Protein AF-A0A936CCE7-F1 (afdb_monomer)

Solvent-accessible surface area (backbone atoms only — not comparable to full-atom values): 8509 Å² total; per-residue (Å²): 131,86,79,56,69,67,58,57,52,52,53,50,53,52,50,53,52,48,50,52,48,51,49,52,51,51,53,50,50,51,52,51,25,27,76,67,76,36,33,57,82,44,16,52,60,49,21,52,50,52,47,64,73,42,71,80,48,55,36,69,52,33,39,53,43,52,39,51,44,51,54,58,63,55,36,58,68,46,55,79,72,72,48,74,65,39,57,52,50,33,51,51,47,49,52,30,33,54,42,8,41,49,73,38,43,63,33,45,24,50,46,35,56,49,46,41,62,59,49,70,54,91,71,94,63,60,79,63,45,67,53,43,42,64,14,42,40,49,19,28,47,50,42,17,52,51,41,47,52,34,41,75,69,62,52,33,48,24,75,58,69,123

Secondary structure (DSSP, 8-state):
----HHHHHHHHHHHHHHHHHHHHHHHHHHHHHHHTT-HHHHHHHHHHHHHHHHHTS-HHHHHHHHHHHHHHHTHHHHGGG--HHHHHHHHHHHHHHHHHHHT-THHHHHHHHHHHHHHTS-----GGGTTHHHHHHHHHHHHHHHHHHHHHTTSS--TT--

pLDDT: mean 89.37, std 10.35, range [48.0, 98.38]

Foldseek 3Di:
DPPDVVVVVVVVVVLVVLLVVLLVVLVVVCVVCLVVVNLQVVLQVSLVVSCVSQVPDAQLSSLVSLLVSLLSPQLVVCVVVVDPLSVVLNVQSNVLSVCCQAPNVVSSLVNLQCSLVVLPPDDDDDPSCPCVSVSSNNNSVSNSVSSVVCRVVVRHGHNNPD

Sequence (162 aa):
MPSHPARRYVVAIATLLFIGAVAVATSFVVGWLSATGRLIPGAAPLGVGLVLALAWLSPRWQAGGWAFLTVWLLPLVYAVTKQPIEYIALAVVLGGTLLALWRSPWFLVGVWFFHPAWDLIPRTLPAQMHDLPVACIIYDLIVACYLAWAVSRGRIVALGRR

Nearest PDB structures (foldseek):
  1x8z-assembly1_A-2  TM=2.649E-01  e=6.468E+00  Arabidopsis thaliana
  1x8z-assembly3_A  TM=2.649E-01  e=6.468E+00  Arabidopsis thaliana

Mean predicted aligned error: 4.7 Å

Radius of gyration: 16.35 Å; Cα contacts (8 Å, |Δi|>4): 166; chains: 1; bounding box: 40×26×58 Å

Structure (mmCIF, N/CA/C/O backbone):
data_AF-A0A936CCE7-F1
#
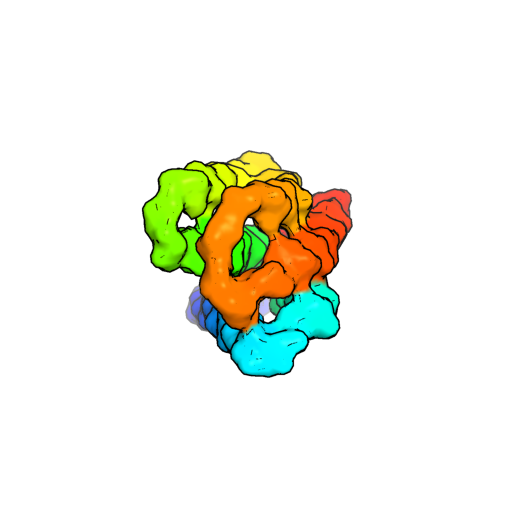_entry.id   AF-A0A936CCE7-F1
#
loop_
_atom_site.group_PDB
_atom_site.id
_atom_site.type_symbol
_atom_site.label_atom_id
_atom_site.label_alt_id
_atom_site.label_comp_id
_atom_site.label_asym_id
_atom_site.label_entity_id
_atom_site.label_seq_id
_atom_site.pdbx_PDB_ins_code
_atom_site.Cartn_x
_atom_site.Cartn_y
_atom_site.Cartn_z
_atom_site.occupancy
_atom_site.B_iso_or_equiv
_atom_site.auth_seq_id
_atom_site.auth_comp_id
_atom_site.auth_asym_id
_atom_site.auth_atom_id
_atom_site.pdbx_PDB_model_num
ATOM 1 N N . MET A 1 1 ? -9.311 -0.924 35.218 1.00 48.00 1 MET A N 1
ATOM 2 C CA . MET A 1 1 ? -8.426 0.264 35.250 1.00 48.00 1 MET A CA 1
ATOM 3 C C . MET A 1 1 ? -8.747 1.153 34.052 1.00 48.00 1 MET A C 1
ATOM 5 O O . MET A 1 1 ? -8.630 0.663 32.931 1.00 48.00 1 MET A O 1
ATOM 9 N N . PRO A 1 2 ? -9.196 2.406 34.238 1.00 48.22 2 PRO A N 1
ATOM 10 C CA . PRO A 1 2 ? -9.449 3.304 33.116 1.00 48.22 2 PRO A CA 1
ATOM 11 C C . PRO A 1 2 ? -8.119 3.632 32.426 1.00 48.22 2 PRO A C 1
ATOM 13 O O . PRO A 1 2 ? -7.153 4.026 33.073 1.00 48.22 2 PRO A O 1
ATOM 16 N N . SER A 1 3 ? -8.037 3.424 31.111 1.00 61.78 3 SER A N 1
ATOM 17 C CA . SER A 1 3 ? -6.836 3.737 30.332 1.00 61.78 3 SER A CA 1
ATOM 18 C C . SER A 1 3 ? -6.541 5.237 30.421 1.00 61.78 3 SER A C 1
ATOM 20 O O . SER A 1 3 ? -7.333 6.028 29.906 1.00 61.78 3 SER A O 1
ATOM 22 N N . HIS A 1 4 ? -5.418 5.621 31.031 1.00 72.50 4 HIS A N 1
ATOM 23 C CA . HIS A 1 4 ? -4.983 7.016 31.088 1.00 72.50 4 HIS A CA 1
ATOM 24 C C . HIS A 1 4 ? -4.941 7.603 29.662 1.00 72.50 4 HIS A C 1
ATOM 26 O O . HIS A 1 4 ? -4.386 6.949 28.769 1.00 72.50 4 HIS A O 1
ATOM 32 N N . PRO A 1 5 ? -5.501 8.800 29.404 1.00 77.56 5 PRO A N 1
ATOM 33 C CA . PRO A 1 5 ? -5.541 9.399 28.064 1.00 77.56 5 PRO A CA 1
ATOM 34 C C . PRO A 1 5 ? -4.151 9.475 27.413 1.00 77.56 5 PRO A C 1
ATOM 36 O O . PRO A 1 5 ? -4.018 9.201 26.223 1.00 77.56 5 PRO A O 1
ATOM 39 N N . ALA A 1 6 ? -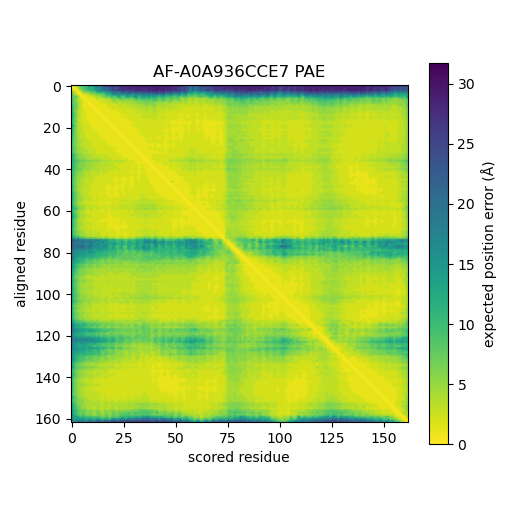3.102 9.695 28.213 1.00 82.56 6 ALA A N 1
ATOM 40 C CA . ALA A 1 6 ? -1.705 9.659 27.772 1.00 82.56 6 ALA A CA 1
ATOM 41 C C . ALA A 1 6 ? -1.318 8.353 27.044 1.00 82.56 6 ALA A C 1
ATOM 43 O O . ALA A 1 6 ? -0.671 8.396 26.001 1.00 82.56 6 ALA A O 1
ATOM 44 N N . ARG A 1 7 ? -1.781 7.186 27.519 1.00 87.00 7 ARG A N 1
ATOM 45 C CA . ARG A 1 7 ? -1.482 5.888 26.887 1.00 87.00 7 ARG A CA 1
ATOM 46 C C . ARG A 1 7 ? -2.075 5.789 25.481 1.00 87.00 7 ARG A C 1
ATOM 48 O O . ARG A 1 7 ? -1.457 5.200 24.601 1.00 87.00 7 ARG A O 1
ATOM 55 N N . ARG A 1 8 ? -3.262 6.366 25.255 1.00 86.94 8 ARG A N 1
ATOM 56 C CA . ARG A 1 8 ? -3.915 6.353 23.934 1.00 86.94 8 ARG A CA 1
ATOM 57 C C . ARG A 1 8 ? -3.123 7.175 22.920 1.00 86.94 8 ARG A C 1
ATOM 59 O O . ARG A 1 8 ? -2.926 6.709 21.802 1.00 86.94 8 ARG A O 1
ATOM 66 N N . TYR A 1 9 ? -2.635 8.348 23.324 1.00 90.12 9 TYR A N 1
ATOM 67 C CA . TYR A 1 9 ? -1.802 9.195 22.469 1.00 90.12 9 TYR A CA 1
ATOM 68 C C . TYR A 1 9 ? -0.457 8.543 22.151 1.00 90.12 9 TYR A C 1
ATOM 70 O O . TYR A 1 9 ? -0.075 8.504 20.987 1.00 90.12 9 TYR A O 1
ATOM 78 N N . VAL A 1 10 ? 0.214 7.955 23.147 1.00 93.25 10 VAL A N 1
ATOM 79 C CA . VAL A 1 10 ? 1.489 7.250 22.935 1.00 93.25 10 VAL A CA 1
ATOM 80 C C . VAL A 1 10 ? 1.329 6.105 21.934 1.00 93.25 10 VAL A C 1
ATOM 82 O O . VAL A 1 10 ? 2.098 6.018 20.982 1.00 93.25 10 VAL A O 1
ATOM 85 N N . VAL A 1 11 ? 0.301 5.262 22.091 1.00 92.50 11 VAL A N 1
ATOM 86 C CA . VAL A 1 11 ? 0.037 4.161 21.147 1.00 92.50 11 VAL A CA 1
ATOM 87 C C . VAL A 1 11 ? -0.265 4.692 19.745 1.00 92.50 11 VAL A C 1
ATOM 89 O O . VAL A 1 11 ? 0.222 4.130 18.766 1.00 92.50 11 VAL A O 1
ATOM 92 N N . ALA A 1 12 ? -1.036 5.776 19.628 1.00 93.38 12 ALA A N 1
ATOM 93 C CA . ALA A 1 12 ? -1.347 6.379 18.336 1.00 93.38 12 ALA A CA 1
ATOM 94 C C . ALA A 1 12 ? -0.096 6.926 17.634 1.00 93.38 12 ALA A C 1
ATOM 96 O O . ALA A 1 12 ? 0.127 6.616 16.467 1.00 93.38 12 ALA A O 1
ATOM 97 N N . ILE A 1 13 ? 0.739 7.679 18.354 1.00 95.75 13 ILE A N 1
ATOM 98 C CA . ILE A 1 13 ? 1.998 8.224 17.834 1.00 95.75 13 ILE A CA 1
ATOM 99 C C . ILE A 1 13 ? 2.928 7.086 17.410 1.00 95.75 13 ILE A C 1
ATOM 101 O O . ILE A 1 13 ? 3.416 7.092 16.285 1.00 95.75 13 ILE A O 1
ATOM 105 N N . ALA A 1 14 ? 3.119 6.074 18.261 1.00 96.44 14 ALA A N 1
ATOM 106 C CA . ALA A 1 14 ? 3.953 4.920 17.933 1.00 96.44 14 ALA A CA 1
ATOM 107 C C . ALA A 1 14 ? 3.445 4.175 16.688 1.00 96.44 14 ALA A C 1
ATOM 109 O O . ALA A 1 14 ? 4.240 3.789 15.837 1.00 96.44 14 ALA A O 1
ATOM 110 N N . THR A 1 15 ? 2.125 4.021 16.546 1.00 96.56 15 THR A N 1
ATOM 111 C CA . THR A 1 15 ? 1.526 3.370 15.371 1.00 96.56 15 THR A CA 1
ATOM 112 C C . THR A 1 15 ? 1.747 4.188 14.098 1.00 96.56 15 THR A C 1
ATOM 114 O O . THR A 1 15 ? 2.092 3.626 13.063 1.00 96.56 15 THR A O 1
ATOM 117 N N . LEU A 1 16 ? 1.595 5.514 14.167 1.00 96.62 16 LEU A N 1
ATOM 118 C CA . LEU A 1 16 ? 1.863 6.410 13.038 1.00 96.62 16 LEU A CA 1
ATOM 119 C C . LEU A 1 16 ? 3.339 6.384 12.629 1.00 96.62 16 LEU A C 1
ATOM 121 O O . LEU A 1 16 ? 3.638 6.255 11.444 1.00 96.62 16 LEU A O 1
ATOM 125 N N . LEU A 1 17 ? 4.252 6.452 13.603 1.00 97.88 17 LEU A N 1
ATOM 126 C CA . LEU A 1 17 ? 5.692 6.346 13.361 1.00 97.88 17 LEU A CA 1
ATOM 127 C C . LEU A 1 17 ? 6.052 5.001 12.732 1.00 97.88 17 LEU A C 1
ATOM 129 O O . LEU A 1 17 ? 6.828 4.962 11.785 1.00 97.88 17 LEU A O 1
ATOM 133 N N . PHE A 1 18 ? 5.452 3.913 13.214 1.00 98.00 18 PHE A N 1
ATOM 134 C CA . PHE A 1 18 ? 5.637 2.586 12.640 1.00 98.00 18 PHE A CA 1
ATOM 135 C C . PHE A 1 18 ? 5.170 2.523 11.178 1.00 98.00 18 PHE A C 1
ATOM 137 O O . PHE A 1 18 ? 5.935 2.092 10.320 1.00 98.00 18 PHE A O 1
ATOM 144 N N . ILE A 1 19 ? 3.962 3.004 10.864 1.00 97.94 19 ILE A N 1
ATOM 145 C CA . ILE A 1 19 ? 3.445 3.039 9.483 1.00 97.94 19 ILE A CA 1
ATOM 146 C C . ILE A 1 19 ? 4.362 3.882 8.579 1.00 97.94 19 ILE A C 1
ATOM 148 O O . ILE A 1 19 ? 4.686 3.464 7.467 1.00 97.94 19 ILE A O 1
ATOM 152 N N . GLY A 1 20 ? 4.817 5.042 9.063 1.00 97.19 20 GLY A N 1
ATOM 153 C CA . GLY A 1 20 ? 5.775 5.885 8.344 1.00 97.19 20 GLY A CA 1
ATOM 154 C C . GLY A 1 20 ? 7.111 5.178 8.100 1.00 97.19 20 GLY A C 1
ATOM 155 O O . GLY A 1 20 ? 7.627 5.200 6.984 1.00 97.19 20 GLY A O 1
ATOM 156 N N . ALA A 1 21 ? 7.641 4.485 9.109 1.00 98.06 21 ALA A N 1
ATOM 157 C CA . ALA A 1 21 ? 8.867 3.702 8.984 1.00 98.06 21 ALA A CA 1
ATOM 158 C C . ALA A 1 21 ? 8.720 2.566 7.961 1.00 98.06 21 ALA A C 1
ATOM 160 O O . ALA A 1 21 ? 9.626 2.358 7.159 1.00 98.06 21 ALA A O 1
ATOM 161 N N . VAL A 1 22 ? 7.572 1.881 7.930 1.00 97.81 22 VAL A N 1
ATOM 162 C CA . VAL A 1 22 ? 7.266 0.854 6.920 1.00 97.81 22 VAL A CA 1
ATOM 163 C C . VAL A 1 22 ? 7.270 1.447 5.509 1.00 97.81 22 VAL A C 1
ATOM 165 O O . VAL A 1 22 ? 7.847 0.846 4.603 1.00 97.81 22 VAL A O 1
ATOM 168 N N . ALA A 1 23 ? 6.690 2.634 5.311 1.00 95.44 23 ALA A N 1
ATOM 169 C CA . ALA A 1 23 ? 6.675 3.313 4.013 1.00 95.44 23 ALA A CA 1
ATOM 170 C C . ALA A 1 23 ? 8.092 3.638 3.512 1.00 95.44 23 ALA A C 1
ATOM 172 O O . ALA A 1 23 ? 8.457 3.317 2.375 1.00 95.44 23 ALA A O 1
ATOM 173 N N . VAL A 1 24 ? 8.914 4.219 4.390 1.00 95.62 24 VAL A N 1
ATOM 174 C CA . VAL A 1 24 ? 10.310 4.568 4.094 1.00 95.62 24 VAL A CA 1
ATOM 175 C C . VAL A 1 24 ? 11.147 3.314 3.841 1.00 95.62 24 VAL A C 1
ATOM 177 O O . VAL A 1 24 ? 11.860 3.251 2.842 1.00 95.62 24 VAL A O 1
ATOM 180 N N . ALA A 1 25 ? 11.024 2.292 4.692 1.00 96.69 25 ALA A N 1
ATOM 181 C CA . ALA A 1 25 ? 11.745 1.031 4.540 1.00 96.69 25 ALA A CA 1
ATOM 182 C C . ALA A 1 25 ? 11.379 0.321 3.229 1.00 96.69 25 ALA A C 1
ATOM 184 O O . ALA A 1 25 ? 12.268 -0.129 2.511 1.00 96.69 25 ALA A O 1
ATOM 185 N N . THR A 1 26 ? 10.092 0.282 2.874 1.00 95.38 26 THR A N 1
ATOM 186 C CA . THR A 1 26 ? 9.626 -0.291 1.600 1.00 95.38 26 THR A CA 1
ATOM 187 C C . THR A 1 26 ? 10.241 0.457 0.419 1.00 95.38 26 THR A C 1
ATOM 189 O O . THR A 1 26 ? 10.805 -0.169 -0.473 1.00 95.38 26 THR A O 1
ATOM 192 N N . SER A 1 27 ? 10.224 1.794 0.451 1.00 92.94 27 SER A N 1
ATOM 193 C CA . SER A 1 27 ? 10.814 2.633 -0.605 1.00 92.94 27 SER A CA 1
ATOM 194 C C . SER A 1 27 ? 12.321 2.387 -0.755 1.00 92.94 27 SER A C 1
ATOM 196 O O . SER A 1 27 ? 12.828 2.264 -1.869 1.00 92.94 27 SER A O 1
ATOM 198 N N . PHE A 1 28 ? 13.037 2.258 0.367 1.00 94.44 28 PHE A N 1
ATOM 199 C CA . PHE A 1 28 ? 14.463 1.934 0.377 1.00 94.44 28 PHE A CA 1
ATOM 200 C C . PHE A 1 28 ? 14.742 0.551 -0.226 1.00 94.44 28 PHE A C 1
ATOM 202 O O . PHE A 1 28 ? 15.632 0.416 -1.065 1.00 94.44 28 PHE A O 1
ATOM 209 N N . VAL A 1 29 ? 13.965 -0.467 0.157 1.00 95.12 29 VAL A N 1
ATOM 210 C CA . VAL A 1 29 ? 14.110 -1.829 -0.377 1.00 95.12 29 VAL A CA 1
ATOM 211 C C . VAL A 1 29 ? 13.829 -1.861 -1.878 1.00 95.12 29 VAL A C 1
ATOM 213 O O . VAL A 1 29 ? 14.613 -2.457 -2.609 1.00 95.12 29 VAL A O 1
ATOM 216 N N . VAL A 1 30 ? 12.786 -1.178 -2.363 1.00 92.00 30 VAL A N 1
ATOM 217 C CA . VAL A 1 30 ? 12.516 -1.050 -3.809 1.00 92.00 30 VAL A CA 1
ATOM 218 C C . VAL A 1 30 ? 13.699 -0.403 -4.529 1.00 92.00 30 VAL A C 1
ATOM 220 O O . VAL A 1 30 ? 14.157 -0.933 -5.539 1.00 92.00 30 VAL A O 1
ATOM 223 N N . GLY A 1 31 ? 14.240 0.697 -3.994 1.00 90.75 31 GLY A N 1
ATOM 224 C CA . GLY A 1 31 ? 15.413 1.365 -4.564 1.00 90.75 31 GLY A CA 1
ATOM 225 C C . GLY A 1 31 ? 16.642 0.453 -4.627 1.00 90.75 31 GLY A C 1
ATOM 226 O O . GLY A 1 31 ? 17.309 0.379 -5.657 1.00 90.75 31 GLY A O 1
ATOM 227 N N . TRP A 1 32 ? 16.907 -0.302 -3.560 1.00 94.62 32 TRP A N 1
ATOM 228 C CA . TRP A 1 32 ? 18.003 -1.271 -3.519 1.00 94.62 32 TRP A CA 1
ATOM 229 C C . TRP A 1 32 ? 17.796 -2.444 -4.495 1.00 94.62 32 TRP A C 1
ATOM 231 O O . TRP A 1 32 ? 18.727 -2.836 -5.203 1.00 94.62 32 TRP A O 1
ATOM 241 N N . LEU A 1 33 ? 16.577 -2.986 -4.589 1.00 94.75 33 LEU A N 1
ATOM 242 C CA . LEU A 1 33 ? 16.234 -4.048 -5.541 1.00 94.75 33 LEU A CA 1
ATOM 243 C C . LEU A 1 33 ? 16.345 -3.566 -6.993 1.00 94.75 33 LEU A C 1
ATOM 245 O O . LEU A 1 33 ? 16.847 -4.303 -7.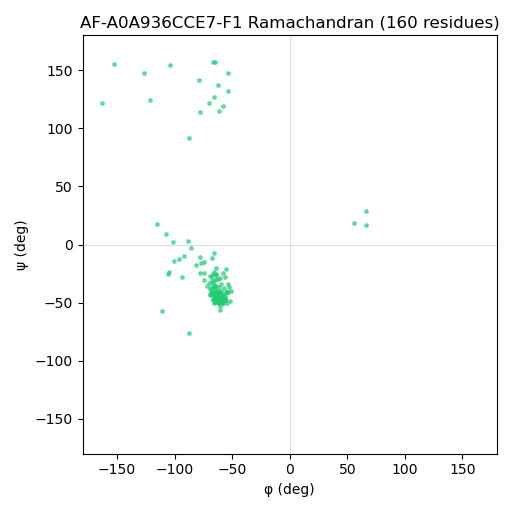838 1.00 94.75 33 LEU A O 1
ATOM 249 N N . SER A 1 34 ? 15.930 -2.329 -7.274 1.00 91.00 34 SER A N 1
ATOM 250 C CA . SER A 1 34 ? 16.098 -1.674 -8.577 1.00 91.00 34 SER A CA 1
ATOM 251 C C . SER A 1 34 ? 17.577 -1.522 -8.932 1.00 91.00 34 SER A C 1
ATOM 253 O O . SER A 1 34 ? 17.999 -1.968 -9.996 1.00 91.00 34 SER A O 1
ATOM 255 N N . ALA A 1 35 ? 18.394 -1.005 -8.010 1.00 91.94 35 ALA A N 1
ATOM 256 C CA . ALA A 1 35 ? 19.829 -0.819 -8.226 1.00 91.94 35 ALA A CA 1
ATOM 257 C C . ALA A 1 35 ? 20.603 -2.135 -8.433 1.00 91.94 35 ALA A C 1
ATOM 259 O O . ALA A 1 35 ? 21.663 -2.137 -9.052 1.00 91.94 35 ALA A O 1
ATOM 260 N N . THR A 1 36 ? 20.089 -3.252 -7.915 1.00 94.06 36 THR A N 1
ATOM 261 C CA . THR A 1 36 ? 20.730 -4.573 -8.012 1.00 94.06 36 THR A CA 1
ATOM 262 C C . THR A 1 36 ? 20.122 -5.482 -9.083 1.00 94.06 36 THR A C 1
ATOM 264 O O . THR A 1 36 ? 20.555 -6.629 -9.201 1.00 94.06 36 THR A O 1
ATOM 267 N N . GLY A 1 37 ? 19.132 -5.011 -9.855 1.00 93.00 37 GLY A N 1
ATOM 268 C CA . GLY A 1 37 ? 18.451 -5.820 -10.878 1.00 93.00 37 GLY A CA 1
ATOM 269 C C . GLY A 1 37 ? 17.637 -6.985 -10.298 1.00 93.00 37 GLY A C 1
ATOM 270 O O . GLY A 1 37 ? 17.509 -8.035 -10.921 1.00 93.00 37 GLY A O 1
ATOM 271 N N . ARG A 1 38 ? 17.129 -6.841 -9.067 1.00 95.88 38 ARG A N 1
ATOM 272 C CA . ARG A 1 38 ? 16.420 -7.888 -8.306 1.00 95.88 38 ARG A CA 1
ATOM 273 C C . ARG A 1 38 ? 14.954 -7.550 -8.029 1.00 95.88 38 ARG A C 1
ATOM 275 O O . ARG A 1 38 ? 14.347 -8.166 -7.156 1.00 95.88 38 ARG A O 1
ATOM 282 N N . LEU A 1 39 ? 14.368 -6.597 -8.758 1.00 93.06 39 LEU A N 1
ATOM 283 C CA . LEU A 1 39 ? 12.977 -6.166 -8.558 1.00 93.06 39 LEU A CA 1
ATOM 284 C C . LEU A 1 39 ? 11.986 -7.332 -8.625 1.00 93.06 39 LEU A C 1
ATOM 286 O O . LEU A 1 39 ? 11.213 -7.519 -7.691 1.00 93.06 39 LEU A O 1
ATOM 290 N N . ILE A 1 40 ? 12.057 -8.155 -9.672 1.00 94.88 40 ILE A N 1
ATOM 291 C CA . ILE A 1 40 ? 11.141 -9.290 -9.868 1.00 94.88 40 ILE A CA 1
ATOM 292 C C . ILE A 1 40 ? 11.229 -10.312 -8.719 1.00 94.88 40 ILE A C 1
ATOM 294 O O . ILE A 1 40 ? 10.207 -10.555 -8.074 1.00 94.88 40 ILE A O 1
ATOM 298 N N . PRO A 1 41 ? 12.400 -10.899 -8.387 1.00 96.44 41 PRO A N 1
ATOM 299 C CA . PRO A 1 41 ? 12.480 -11.870 -7.292 1.00 96.44 41 PRO A CA 1
ATOM 300 C C . PRO A 1 41 ? 12.205 -11.248 -5.914 1.00 96.44 41 PRO A C 1
ATOM 302 O O . PRO A 1 41 ? 11.775 -11.952 -5.002 1.00 96.44 41 PRO A O 1
ATOM 305 N N . GLY A 1 42 ? 12.434 -9.942 -5.748 1.00 96.81 42 GLY A N 1
ATOM 306 C CA . GLY A 1 42 ? 12.142 -9.221 -4.511 1.00 96.81 42 GLY A CA 1
ATOM 307 C C . GLY A 1 42 ? 10.677 -8.804 -4.344 1.00 96.81 42 GLY A C 1
ATOM 308 O O . GLY A 1 42 ? 10.257 -8.550 -3.215 1.00 96.81 42 GLY A O 1
ATOM 309 N N . ALA A 1 43 ? 9.884 -8.781 -5.420 1.00 95.94 43 ALA A N 1
ATOM 310 C CA . ALA A 1 43 ? 8.509 -8.282 -5.410 1.00 95.94 43 ALA A CA 1
ATOM 311 C C . ALA A 1 43 ? 7.586 -9.072 -4.475 1.00 95.94 43 ALA A C 1
ATOM 313 O O . ALA A 1 43 ? 6.905 -8.491 -3.628 1.00 95.94 43 ALA A O 1
ATOM 314 N N . ALA A 1 44 ? 7.589 -10.405 -4.585 1.00 97.50 44 ALA A N 1
ATOM 315 C CA . ALA A 1 44 ? 6.740 -11.248 -3.749 1.00 97.50 44 ALA A CA 1
ATOM 316 C C . ALA A 1 44 ? 7.108 -11.172 -2.252 1.00 97.50 44 ALA A C 1
ATOM 318 O O . ALA A 1 44 ? 6.212 -10.906 -1.443 1.00 97.50 44 ALA A O 1
ATOM 319 N N . PRO A 1 45 ? 8.391 -11.316 -1.852 1.00 98.06 45 PRO A N 1
ATOM 320 C CA . PRO A 1 45 ? 8.809 -11.100 -0.467 1.00 98.06 45 PRO A CA 1
ATOM 321 C C . PRO A 1 45 ? 8.420 -9.724 0.072 1.00 98.06 45 PRO A C 1
ATOM 323 O O . PRO A 1 45 ? 7.958 -9.620 1.208 1.00 98.06 45 PRO A O 1
ATOM 326 N N . LEU A 1 46 ? 8.563 -8.675 -0.742 1.00 97.06 46 LEU A N 1
ATOM 327 C CA . LEU A 1 46 ? 8.207 -7.318 -0.345 1.00 97.06 46 LEU A CA 1
ATOM 328 C C . LEU A 1 46 ? 6.697 -7.169 -0.118 1.00 97.06 46 LEU A C 1
ATOM 330 O O . LEU A 1 46 ? 6.287 -6.588 0.887 1.00 97.06 46 LEU A O 1
ATOM 334 N N . GLY A 1 47 ? 5.871 -7.733 -1.003 1.00 97.06 47 GLY A N 1
ATOM 335 C CA . GLY A 1 47 ? 4.409 -7.705 -0.882 1.00 97.06 47 GLY A CA 1
ATOM 336 C C . GLY A 1 47 ? 3.928 -8.426 0.373 1.00 97.06 47 GLY A C 1
ATOM 337 O O . GLY A 1 47 ? 3.150 -7.877 1.155 1.00 97.06 47 GLY A O 1
ATOM 338 N N . VAL A 1 48 ? 4.462 -9.624 0.626 1.00 98.38 48 VAL A N 1
ATOM 339 C CA . VAL A 1 48 ? 4.176 -10.387 1.850 1.00 98.38 48 VAL A CA 1
ATOM 340 C C . VAL A 1 48 ? 4.649 -9.627 3.088 1.00 98.38 48 VAL A C 1
ATOM 342 O O . VAL A 1 48 ? 3.894 -9.500 4.051 1.00 98.38 48 VAL A O 1
ATOM 345 N N . GLY A 1 49 ? 5.867 -9.083 3.064 1.00 98.06 49 GLY A N 1
ATOM 346 C CA . GLY A 1 49 ? 6.422 -8.301 4.167 1.00 98.06 49 GLY A CA 1
ATOM 347 C C . GLY A 1 49 ? 5.557 -7.090 4.514 1.00 98.06 49 GLY A C 1
ATOM 348 O O . GLY A 1 49 ? 5.273 -6.860 5.691 1.00 98.06 49 GLY A O 1
ATOM 349 N N . LEU A 1 50 ? 5.064 -6.369 3.503 1.00 97.62 50 LEU A N 1
ATOM 350 C CA . LEU A 1 50 ? 4.170 -5.234 3.710 1.00 97.62 50 LEU A CA 1
ATOM 351 C C . LEU A 1 50 ? 2.834 -5.661 4.327 1.00 97.62 50 LEU A C 1
ATOM 353 O O . LEU A 1 50 ? 2.365 -5.046 5.287 1.00 97.62 50 LEU A O 1
ATOM 357 N N . VAL A 1 51 ? 2.236 -6.738 3.811 1.00 98.25 51 VAL A N 1
ATOM 358 C CA . VAL A 1 51 ? 0.999 -7.299 4.367 1.00 98.25 51 VAL A CA 1
ATOM 359 C C . VAL A 1 51 ? 1.187 -7.668 5.835 1.00 98.25 51 VAL A C 1
ATOM 361 O O . VAL A 1 51 ? 0.403 -7.240 6.685 1.00 98.25 51 VAL A O 1
ATOM 364 N N . LEU A 1 52 ? 2.246 -8.414 6.152 1.00 98.06 52 LEU A N 1
ATOM 365 C CA . LEU A 1 52 ? 2.551 -8.827 7.519 1.00 98.06 52 LEU A CA 1
ATOM 366 C C . LEU A 1 52 ? 2.804 -7.628 8.432 1.00 98.06 52 LEU A C 1
ATOM 368 O O . LEU A 1 52 ? 2.358 -7.647 9.576 1.00 98.06 52 LEU A O 1
ATOM 372 N N . ALA A 1 53 ? 3.444 -6.570 7.932 1.00 97.62 53 ALA A N 1
ATOM 373 C CA . ALA A 1 53 ? 3.689 -5.359 8.704 1.00 97.62 53 ALA A CA 1
ATOM 374 C C . ALA A 1 53 ? 2.390 -4.666 9.148 1.00 97.62 53 ALA A C 1
ATOM 376 O O . ALA A 1 53 ? 2.381 -4.051 10.210 1.00 97.62 53 ALA A O 1
ATOM 377 N N . LEU A 1 54 ? 1.291 -4.776 8.392 1.00 97.56 54 LEU A N 1
ATOM 378 C CA . LEU A 1 54 ? 0.030 -4.091 8.707 1.00 97.56 54 LEU A CA 1
ATOM 379 C C . LEU A 1 54 ? -1.054 -5.012 9.282 1.00 97.56 54 LEU A C 1
ATOM 381 O O . LEU A 1 54 ? -1.951 -4.532 9.979 1.00 97.56 54 LEU A O 1
ATOM 385 N N . ALA A 1 55 ? -1.002 -6.319 9.018 1.00 97.00 55 ALA A N 1
ATOM 386 C CA . ALA A 1 55 ? -2.113 -7.239 9.283 1.00 97.00 55 ALA A CA 1
ATOM 387 C C . ALA A 1 55 ? -2.497 -7.405 10.766 1.00 97.00 55 ALA A C 1
ATOM 389 O O . ALA A 1 55 ? -3.620 -7.830 11.077 1.00 97.00 55 ALA A O 1
ATOM 390 N N . TRP A 1 56 ? -1.580 -7.067 11.674 1.00 95.31 56 TRP A N 1
ATOM 391 C CA . TRP A 1 56 ? -1.762 -7.138 13.127 1.00 95.31 56 TRP A CA 1
ATOM 392 C C . TRP A 1 56 ? -2.277 -5.832 13.746 1.00 95.31 56 TRP A C 1
ATOM 394 O O . TRP A 1 56 ? -2.664 -5.823 14.916 1.00 95.31 56 TRP A O 1
ATOM 404 N N . LEU A 1 57 ? -2.313 -4.731 12.989 1.00 95.31 57 LEU A N 1
ATOM 405 C CA . LEU A 1 57 ? -2.854 -3.466 13.479 1.00 95.31 57 LEU A CA 1
ATOM 406 C C . LEU A 1 57 ? -4.368 -3.579 13.713 1.00 95.31 57 LEU A C 1
ATOM 408 O O . LEU A 1 57 ? -5.053 -4.413 13.118 1.00 95.31 57 LEU A O 1
ATOM 412 N N . SER A 1 58 ? -4.923 -2.718 14.569 1.00 93.19 58 SER A N 1
ATOM 413 C CA . SER A 1 58 ? -6.377 -2.681 14.768 1.00 93.19 58 SER A CA 1
ATOM 414 C C . SER A 1 58 ? -7.103 -2.229 13.487 1.00 93.19 58 SER A C 1
ATOM 416 O O . SER A 1 58 ? -6.503 -1.517 12.678 1.00 93.19 58 SER A O 1
ATOM 418 N N . PRO A 1 59 ? -8.395 -2.562 13.291 1.00 92.25 59 PRO A N 1
ATOM 419 C CA . PRO A 1 59 ? -9.118 -2.274 12.043 1.00 92.25 59 PRO A CA 1
ATOM 420 C C . PRO A 1 59 ? -9.020 -0.820 11.563 1.00 92.25 59 PRO A C 1
ATOM 422 O O . PRO A 1 59 ? -8.820 -0.554 10.379 1.00 92.25 59 PRO A O 1
ATOM 425 N N . ARG A 1 60 ? -9.089 0.134 12.502 1.00 89.62 60 ARG A N 1
ATOM 426 C CA . ARG A 1 60 ? -8.932 1.569 12.224 1.00 89.62 60 ARG A CA 1
ATOM 427 C C . ARG A 1 60 ? -7.538 1.907 11.689 1.00 89.62 60 ARG A C 1
ATOM 429 O O . ARG A 1 60 ? -7.418 2.697 10.756 1.00 89.62 60 ARG A O 1
ATOM 436 N N . TRP A 1 61 ? -6.501 1.333 12.292 1.00 94.56 61 TRP A N 1
ATOM 437 C CA . TRP A 1 61 ? -5.113 1.553 11.890 1.00 94.56 61 TRP A CA 1
ATOM 438 C C . TRP A 1 61 ? -4.761 0.821 10.600 1.00 94.56 61 TRP A C 1
ATOM 440 O O . TRP A 1 61 ? -3.984 1.358 9.823 1.00 94.56 61 TRP A O 1
ATOM 450 N N . GLN A 1 62 ? -5.377 -0.330 10.318 1.00 95.94 62 GLN A N 1
ATOM 451 C CA . GLN A 1 62 ? -5.257 -0.967 9.006 1.00 95.94 62 GLN A CA 1
ATOM 452 C C . GLN A 1 62 ? -5.842 -0.079 7.909 1.00 95.94 62 GLN A C 1
ATOM 454 O O . GLN A 1 62 ? -5.157 0.182 6.930 1.00 95.94 62 GLN A O 1
ATOM 459 N N . ALA A 1 63 ? -7.064 0.438 8.081 1.00 93.94 63 ALA A N 1
ATOM 460 C CA . ALA A 1 63 ? -7.687 1.305 7.079 1.00 93.94 63 ALA A CA 1
ATOM 461 C C . ALA A 1 63 ? -6.842 2.561 6.797 1.00 93.94 63 ALA A C 1
ATOM 463 O O . ALA A 1 63 ? -6.539 2.859 5.643 1.00 93.94 63 ALA A O 1
ATOM 464 N N . GLY A 1 64 ? -6.421 3.269 7.852 1.00 95.19 64 GLY A N 1
ATOM 465 C CA . GLY A 1 64 ? -5.575 4.459 7.716 1.00 95.19 64 GLY A CA 1
ATOM 466 C C . GLY A 1 64 ? -4.170 4.150 7.192 1.00 95.19 64 GLY A C 1
ATOM 467 O O . GLY A 1 64 ? -3.661 4.881 6.348 1.00 95.19 64 GLY A O 1
ATOM 468 N N . GLY A 1 65 ? -3.561 3.058 7.657 1.00 96.38 65 GLY A N 1
ATOM 469 C CA . GLY A 1 65 ? -2.225 2.635 7.247 1.00 96.38 65 GLY A CA 1
ATOM 470 C C . GLY A 1 65 ? -2.170 2.221 5.783 1.00 96.38 65 GLY A C 1
ATOM 471 O O . GLY A 1 65 ? -1.320 2.716 5.050 1.00 96.38 65 GLY A O 1
ATOM 472 N N . TRP A 1 66 ? -3.116 1.396 5.329 1.00 97.19 66 TRP A N 1
ATOM 473 C CA . TRP A 1 66 ? -3.213 1.028 3.917 1.00 97.19 66 TRP A CA 1
ATOM 474 C C . TRP A 1 66 ? -3.506 2.235 3.038 1.00 97.19 66 TRP A C 1
ATOM 476 O O . TRP A 1 66 ? -2.870 2.375 2.002 1.00 97.19 66 TRP A O 1
ATOM 486 N N . ALA A 1 67 ? -4.392 3.143 3.452 1.00 95.19 67 ALA A N 1
ATOM 487 C CA . ALA A 1 67 ? -4.635 4.380 2.714 1.00 95.19 67 ALA A CA 1
ATOM 488 C C . ALA A 1 67 ? -3.366 5.228 2.554 1.00 95.19 67 ALA A C 1
ATOM 490 O O . ALA A 1 67 ? -3.027 5.630 1.442 1.00 95.19 67 ALA A O 1
ATOM 491 N N . PHE A 1 68 ? -2.631 5.445 3.646 1.00 95.06 68 PHE A N 1
ATOM 492 C CA . PHE A 1 68 ? -1.366 6.173 3.609 1.00 95.06 68 PHE A CA 1
ATOM 493 C C . PHE A 1 68 ? -0.344 5.498 2.685 1.00 95.06 68 PHE A C 1
ATOM 495 O O . PHE A 1 68 ? 0.220 6.158 1.817 1.00 95.06 68 PHE A O 1
ATOM 502 N N . LEU A 1 69 ? -0.146 4.183 2.824 1.00 95.06 69 LEU A N 1
ATOM 503 C CA . LEU A 1 69 ? 0.821 3.435 2.014 1.00 95.06 69 LEU A CA 1
ATOM 504 C C . LEU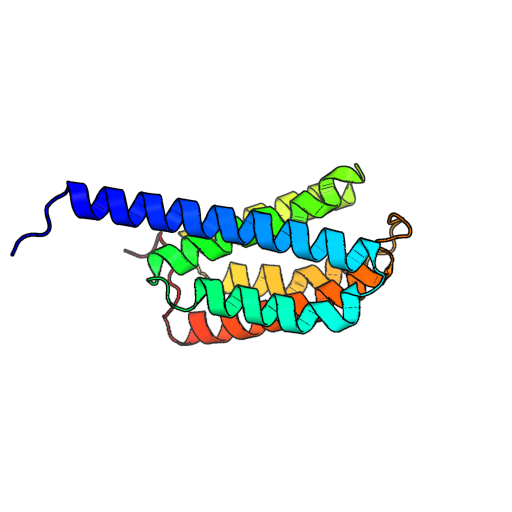 A 1 69 ? 0.438 3.381 0.539 1.00 95.06 69 LEU A C 1
ATOM 506 O O . LEU A 1 69 ? 1.318 3.465 -0.305 1.00 95.06 69 LEU A O 1
ATOM 510 N N . THR A 1 70 ? -0.854 3.311 0.224 1.00 94.12 70 THR A N 1
ATOM 511 C CA . THR A 1 70 ? -1.343 3.357 -1.161 1.00 94.12 70 THR A CA 1
ATOM 512 C C . THR A 1 70 ? -0.941 4.672 -1.825 1.00 94.12 70 THR A C 1
ATOM 514 O O . THR A 1 70 ? -0.390 4.673 -2.919 1.00 94.12 70 THR A O 1
ATOM 517 N N . VAL A 1 71 ? -1.155 5.801 -1.145 1.00 90.88 71 VAL A N 1
ATOM 518 C CA . VAL A 1 71 ? -0.778 7.123 -1.668 1.00 90.88 71 VAL A CA 1
ATOM 519 C C . VAL A 1 71 ? 0.740 7.297 -1.722 1.00 90.88 71 VAL A C 1
ATOM 521 O O . VAL A 1 71 ? 1.250 7.880 -2.675 1.00 90.88 71 VAL A O 1
ATOM 524 N N . TRP A 1 72 ? 1.464 6.792 -0.721 1.00 90.75 72 TRP A N 1
ATOM 525 C CA . TRP A 1 72 ? 2.919 6.912 -0.643 1.00 90.75 72 TRP A CA 1
ATOM 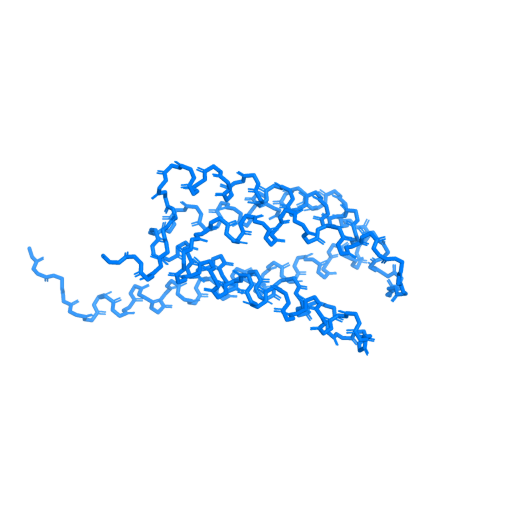526 C C . TRP A 1 72 ? 3.649 6.073 -1.700 1.00 90.75 72 TRP A C 1
ATOM 528 O O . TRP A 1 72 ? 4.616 6.545 -2.289 1.00 90.75 72 TRP A O 1
ATOM 538 N N . LEU A 1 73 ? 3.220 4.827 -1.917 1.00 88.38 73 LEU A N 1
ATOM 539 C CA . LEU A 1 73 ? 3.979 3.846 -2.698 1.00 88.38 73 LEU A CA 1
ATOM 540 C C . LEU A 1 73 ? 3.588 3.789 -4.175 1.00 88.38 73 LEU A C 1
ATOM 542 O O . LEU A 1 73 ? 4.438 3.432 -4.979 1.00 88.38 73 LEU A O 1
ATOM 546 N N . LEU A 1 74 ? 2.348 4.124 -4.546 1.00 83.38 74 LEU A N 1
ATOM 547 C CA . LEU A 1 74 ? 1.915 4.027 -5.945 1.00 83.38 74 LEU A CA 1
ATOM 548 C C . LEU A 1 74 ? 2.242 5.324 -6.714 1.00 83.38 74 LEU A C 1
ATOM 550 O O . LEU A 1 74 ? 3.224 5.373 -7.453 1.00 83.38 74 LEU A O 1
ATOM 554 N N . PRO A 1 75 ? 1.492 6.429 -6.544 1.00 68.62 75 PRO A N 1
ATOM 555 C CA . PRO A 1 75 ? 1.598 7.560 -7.460 1.00 68.62 75 PRO A CA 1
ATOM 556 C C . PRO A 1 75 ? 2.825 8.450 -7.210 1.00 68.62 75 PRO A C 1
ATOM 558 O O . PRO A 1 75 ? 3.300 9.127 -8.121 1.00 68.62 75 PRO A O 1
ATOM 561 N N . LEU A 1 76 ? 3.368 8.455 -5.988 1.00 61.91 76 LEU A N 1
ATOM 562 C CA . LEU A 1 76 ? 4.540 9.264 -5.632 1.00 61.91 76 LEU A CA 1
ATOM 563 C C . LEU A 1 76 ? 5.822 8.771 -6.317 1.00 61.91 76 LEU A C 1
ATOM 565 O O . LEU A 1 76 ? 6.705 9.580 -6.602 1.00 61.91 76 LEU A O 1
ATOM 569 N N . VAL A 1 77 ? 5.897 7.478 -6.648 1.00 60.09 77 VAL A N 1
ATOM 570 C CA . VAL A 1 77 ? 7.043 6.891 -7.357 1.00 60.09 77 VAL A CA 1
ATOM 571 C C . VAL A 1 77 ? 7.129 7.416 -8.793 1.00 60.09 77 VAL A C 1
ATOM 573 O O . VAL A 1 77 ? 8.228 7.646 -9.299 1.00 60.09 77 VAL A O 1
ATOM 576 N N . TYR A 1 78 ? 5.989 7.700 -9.426 1.00 61.59 78 TYR A N 1
ATOM 577 C CA . TYR A 1 78 ? 5.946 8.102 -10.830 1.00 61.59 78 TYR A CA 1
ATOM 578 C C . TYR A 1 78 ? 5.791 9.604 -11.078 1.00 61.59 78 TYR A C 1
ATOM 580 O O . TYR A 1 78 ? 6.112 10.075 -12.173 1.00 61.59 78 TYR A O 1
ATOM 588 N N . ALA A 1 79 ? 5.417 10.389 -10.062 1.00 62.03 79 ALA A N 1
ATOM 589 C CA . ALA A 1 79 ? 5.351 11.852 -10.155 1.00 62.03 79 ALA A CA 1
ATOM 590 C C . ALA A 1 79 ? 6.682 12.498 -10.612 1.00 62.03 79 ALA A C 1
ATOM 592 O O . ALA A 1 79 ? 6.692 13.604 -11.156 1.00 62.03 79 ALA A O 1
ATOM 593 N N . VAL A 1 80 ? 7.808 11.792 -10.452 1.00 66.25 80 VAL A N 1
ATOM 594 C CA . VAL A 1 80 ? 9.143 12.222 -10.896 1.00 66.25 80 VAL A CA 1
ATOM 595 C C . VAL A 1 80 ? 9.272 12.277 -12.426 1.00 66.25 80 VAL A C 1
ATOM 597 O O . VAL A 1 80 ? 10.043 13.087 -12.939 1.00 66.25 80 VAL A O 1
ATOM 600 N N . THR A 1 81 ? 8.502 11.476 -13.172 1.00 69.94 81 THR A N 1
ATOM 601 C CA . THR A 1 81 ? 8.575 11.437 -14.647 1.00 69.94 81 THR A CA 1
ATOM 602 C C . THR A 1 81 ? 7.930 12.657 -15.315 1.00 69.94 81 THR A C 1
ATOM 604 O O . THR A 1 8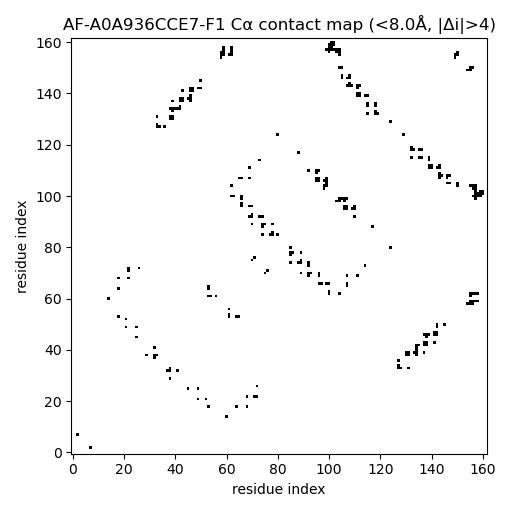1 ? 8.168 12.901 -16.497 1.00 69.94 81 THR A O 1
ATOM 607 N N . LYS A 1 82 ? 7.133 13.439 -14.564 1.00 74.88 82 LYS A N 1
ATOM 608 C CA . LYS A 1 82 ? 6.408 14.644 -15.017 1.00 74.88 82 LYS A CA 1
ATOM 609 C C . LYS A 1 82 ? 5.478 14.423 -16.221 1.00 74.88 82 LYS A C 1
ATOM 611 O O . LYS A 1 82 ? 5.097 15.388 -16.883 1.00 74.88 82 LYS A O 1
ATOM 616 N N . GLN A 1 83 ? 5.096 13.181 -16.518 1.00 77.81 83 GLN A N 1
ATOM 617 C CA . GLN A 1 83 ? 4.173 12.897 -17.614 1.00 77.81 83 GLN A CA 1
ATOM 618 C C . GLN A 1 83 ? 2.717 13.180 -17.191 1.00 77.81 83 GLN A C 1
ATOM 620 O O . GLN A 1 83 ? 2.348 12.857 -16.062 1.00 77.81 83 GLN A O 1
ATOM 625 N N . PRO A 1 84 ? 1.859 13.732 -18.078 1.00 82.50 84 PRO A N 1
ATOM 626 C CA . PRO A 1 84 ? 0.452 14.028 -17.772 1.00 82.50 84 PRO A CA 1
ATOM 627 C C . PRO A 1 84 ? -0.327 12.833 -17.220 1.00 82.50 84 PRO A C 1
ATOM 629 O O . PRO A 1 84 ? -1.162 12.979 -16.331 1.00 82.50 84 PRO A O 1
ATOM 632 N N . ILE A 1 85 ? -0.010 11.649 -17.742 1.00 79.69 85 ILE A N 1
ATOM 633 C CA . ILE A 1 85 ? -0.600 10.373 -17.357 1.00 79.69 85 ILE A CA 1
ATOM 634 C C . ILE A 1 85 ? -0.409 10.170 -15.835 1.00 79.69 85 ILE A C 1
ATOM 636 O O . ILE A 1 85 ? -1.380 9.957 -15.116 1.00 79.69 85 ILE A O 1
ATOM 640 N N . GLU A 1 86 ? 0.775 10.418 -15.276 1.00 79.62 86 GLU A N 1
ATOM 641 C CA . GLU A 1 86 ? 1.042 10.181 -13.847 1.00 79.62 86 GLU A CA 1
ATOM 642 C C . GLU A 1 86 ? 0.206 11.057 -12.906 1.00 79.62 86 GLU A C 1
ATOM 644 O O . GLU A 1 86 ? -0.173 10.621 -11.818 1.00 79.62 86 GLU A O 1
ATOM 649 N N . TYR A 1 87 ? -0.166 12.267 -13.332 1.00 82.31 87 TYR A N 1
ATOM 650 C CA . TYR A 1 87 ? -1.086 13.109 -12.562 1.00 82.31 87 TYR A CA 1
ATOM 651 C C . TYR A 1 87 ? -2.518 12.558 -12.564 1.00 82.31 87 TYR A C 1
ATOM 653 O O . TYR A 1 87 ? -3.222 12.680 -11.559 1.00 82.31 87 TYR A O 1
ATOM 661 N N . ILE A 1 88 ? -2.944 11.920 -13.659 1.00 84.44 88 ILE A N 1
ATOM 662 C CA . ILE A 1 88 ? -4.238 11.229 -13.736 1.00 84.44 88 ILE A CA 1
ATOM 663 C C . ILE A 1 88 ? -4.228 10.018 -12.800 1.00 84.44 88 ILE A C 1
ATOM 665 O O . ILE A 1 88 ? -5.154 9.868 -12.003 1.00 84.44 88 ILE A O 1
ATOM 669 N N . ALA A 1 89 ? -3.173 9.197 -12.827 1.00 83.38 89 ALA A N 1
ATOM 670 C CA . ALA A 1 89 ? -3.038 8.075 -11.897 1.00 83.38 89 ALA A CA 1
ATOM 671 C C . ALA A 1 89 ? -3.019 8.533 -10.438 1.00 83.38 89 ALA A C 1
ATOM 673 O O . ALA A 1 89 ? -3.740 7.970 -9.614 1.00 83.38 89 ALA A O 1
ATOM 674 N N . LEU A 1 90 ? -2.280 9.600 -10.119 1.00 85.44 90 LEU A N 1
ATOM 675 C CA . LEU A 1 90 ? -2.296 10.212 -8.790 1.00 85.44 90 LEU A CA 1
ATOM 676 C C . LEU A 1 90 ? -3.713 10.619 -8.374 1.00 85.44 90 LEU A C 1
ATOM 678 O O . LEU A 1 90 ? -4.142 10.278 -7.271 1.00 85.44 90 LEU A O 1
ATOM 682 N N . ALA A 1 91 ? -4.460 11.299 -9.245 1.00 88.75 91 ALA A N 1
ATOM 683 C CA . ALA A 1 91 ? -5.835 11.700 -8.956 1.00 88.75 91 ALA A CA 1
ATOM 684 C C . ALA A 1 91 ? -6.758 10.489 -8.726 1.00 88.75 91 ALA A C 1
ATOM 686 O O . ALA A 1 91 ? -7.552 10.498 -7.782 1.00 88.75 91 ALA A O 1
ATOM 687 N N . VAL A 1 92 ? -6.627 9.431 -9.534 1.00 90.38 92 VAL A N 1
ATOM 688 C CA . VAL A 1 92 ? -7.403 8.186 -9.395 1.00 90.38 92 VAL A CA 1
ATOM 689 C C . VAL A 1 92 ? -7.066 7.466 -8.088 1.00 90.38 92 VAL A C 1
ATOM 691 O O . VAL A 1 92 ? -7.979 7.086 -7.352 1.00 90.38 92 VAL A O 1
ATOM 694 N N . VAL A 1 93 ? -5.781 7.325 -7.753 1.00 91.62 93 VAL A N 1
ATOM 695 C CA . VAL A 1 93 ? -5.330 6.684 -6.507 1.00 91.62 93 VAL A CA 1
ATOM 696 C C . VAL A 1 93 ? -5.795 7.476 -5.289 1.00 91.62 93 VAL A C 1
ATOM 698 O O . VAL A 1 93 ? -6.329 6.887 -4.345 1.00 91.62 93 VAL A O 1
ATOM 701 N N . LEU A 1 94 ? -5.641 8.803 -5.303 1.00 92.00 94 LEU A N 1
ATOM 702 C CA . LEU A 1 94 ? -6.123 9.664 -4.225 1.00 92.00 94 LEU A CA 1
ATOM 703 C C . LEU A 1 94 ? -7.639 9.534 -4.081 1.00 92.00 94 LEU A C 1
ATOM 705 O O . LEU A 1 94 ? -8.115 9.201 -2.998 1.00 92.00 94 LEU A O 1
ATOM 709 N N . GLY A 1 95 ? -8.398 9.707 -5.165 1.00 94.12 95 GLY A N 1
ATOM 710 C CA . GLY A 1 95 ? -9.855 9.578 -5.158 1.00 94.12 95 GLY A CA 1
ATOM 711 C C . GLY A 1 95 ? -10.327 8.218 -4.635 1.00 94.12 95 GLY A C 1
ATOM 712 O O . GLY A 1 95 ? -11.168 8.159 -3.735 1.00 94.12 95 GLY A O 1
ATOM 713 N N . GLY A 1 96 ? -9.736 7.125 -5.124 1.00 95.44 96 GLY A N 1
ATOM 714 C CA . GLY A 1 96 ? -10.017 5.767 -4.654 1.00 95.44 96 GLY A CA 1
ATOM 715 C C . GLY A 1 96 ? -9.684 5.575 -3.173 1.00 95.44 96 GLY A C 1
ATOM 716 O O . GLY A 1 96 ? -10.483 5.011 -2.425 1.00 95.44 96 GLY A O 1
ATOM 717 N N . THR A 1 97 ? -8.560 6.116 -2.708 1.00 94.12 97 THR A N 1
ATOM 718 C CA . THR A 1 97 ? -8.150 6.042 -1.298 1.00 94.12 97 THR A CA 1
ATOM 719 C C . THR A 1 97 ? -9.108 6.809 -0.381 1.00 94.12 97 THR A C 1
ATOM 721 O O . THR A 1 97 ? -9.515 6.304 0.667 1.00 94.12 97 THR A O 1
ATOM 724 N N . LEU A 1 98 ? -9.526 8.008 -0.787 1.00 94.56 98 LEU A N 1
ATOM 725 C CA . LEU A 1 98 ? -10.516 8.814 -0.072 1.00 94.56 98 LEU A CA 1
ATOM 726 C C . LEU A 1 98 ? -11.865 8.076 0.017 1.00 94.56 98 LEU A C 1
ATOM 728 O O . LEU A 1 98 ? -12.429 7.908 1.103 1.00 94.56 98 LEU A O 1
ATOM 732 N N . LEU A 1 99 ? -12.355 7.541 -1.106 1.00 95.75 99 LEU A N 1
ATOM 733 C CA . LEU A 1 99 ? -13.563 6.711 -1.131 1.00 95.75 99 LEU A CA 1
ATOM 734 C C . LEU A 1 99 ? -13.420 5.461 -0.253 1.00 95.75 99 LEU A C 1
ATOM 736 O O . LEU A 1 99 ? -14.388 5.042 0.389 1.00 95.75 99 LEU A O 1
ATOM 740 N N . ALA A 1 100 ? -12.224 4.888 -0.158 1.00 94.56 100 ALA A N 1
ATOM 741 C CA . ALA A 1 100 ? -11.985 3.746 0.706 1.00 94.56 100 ALA A CA 1
ATOM 742 C C . ALA A 1 100 ? -12.141 4.072 2.190 1.00 94.56 100 ALA A C 1
ATOM 744 O O . ALA A 1 100 ? -12.785 3.322 2.931 1.00 94.56 100 ALA A O 1
ATOM 745 N N . LEU A 1 101 ? -11.592 5.212 2.608 1.00 93.94 101 LEU A N 1
ATOM 746 C CA . LEU A 1 101 ? -11.647 5.668 3.992 1.00 93.94 101 LEU A CA 1
ATOM 747 C C . LEU A 1 101 ? -13.062 6.051 4.427 1.00 93.94 101 LEU A C 1
ATOM 749 O O . LEU A 1 101 ? -13.435 5.771 5.568 1.00 93.94 101 LEU A O 1
ATOM 753 N N . TRP A 1 102 ? -13.862 6.661 3.550 1.00 94.06 102 TRP A N 1
ATOM 754 C CA . TRP A 1 102 ? -15.169 7.206 3.945 1.00 94.06 102 TRP A CA 1
ATOM 755 C C . TRP A 1 102 ? -16.378 6.398 3.477 1.00 94.06 102 TRP A C 1
ATOM 757 O O . TRP A 1 102 ? -17.416 6.444 4.135 1.00 94.06 102 TRP A O 1
ATOM 767 N N . ARG A 1 103 ? -16.270 5.626 2.391 1.00 93.56 103 ARG A N 1
ATOM 768 C CA . ARG A 1 103 ? -17.407 4.908 1.790 1.00 93.56 103 ARG A CA 1
ATOM 769 C C . ARG A 1 103 ? -17.300 3.393 1.956 1.00 93.56 103 ARG A C 1
ATOM 771 O O . ARG A 1 103 ? -18.230 2.764 2.478 1.00 93.56 103 ARG A O 1
ATOM 778 N N . SER A 1 104 ? -16.208 2.798 1.474 1.00 95.00 104 SER A N 1
ATOM 779 C CA . SER A 1 104 ? -16.040 1.339 1.429 1.00 95.00 104 SER A CA 1
ATOM 780 C C . SER A 1 104 ? -14.579 0.928 1.221 1.00 95.00 104 SER A C 1
ATOM 782 O O . SER A 1 104 ? -14.032 1.237 0.167 1.00 95.00 104 SER A O 1
ATOM 784 N N . PRO A 1 105 ? -13.951 0.142 2.112 1.00 95.25 105 PRO A N 1
ATOM 785 C CA . PRO A 1 105 ? -12.552 -0.243 1.931 1.00 95.25 105 PRO A CA 1
ATOM 786 C C . PRO A 1 105 ? -12.297 -1.141 0.703 1.00 95.25 105 PRO A C 1
ATOM 788 O O . PRO A 1 105 ? -11.149 -1.319 0.315 1.00 95.25 105 PRO A O 1
ATOM 791 N N . TRP A 1 106 ? -13.342 -1.613 0.011 1.00 96.81 106 TRP A N 1
ATOM 792 C CA . TRP A 1 106 ? -13.226 -2.214 -1.325 1.00 96.81 106 TRP A CA 1
ATOM 793 C C . TRP A 1 106 ? -12.590 -1.288 -2.371 1.00 96.81 106 TRP A C 1
ATOM 795 O O . TRP A 1 106 ? -11.991 -1.781 -3.321 1.00 96.81 106 TRP A O 1
ATOM 805 N N . PHE A 1 107 ? -12.653 0.036 -2.201 1.00 96.81 107 PHE A N 1
ATOM 806 C CA . PHE A 1 107 ? -11.939 0.946 -3.100 1.00 96.81 107 PHE A CA 1
ATOM 807 C C . PHE A 1 107 ? -10.412 0.804 -2.982 1.00 96.81 107 PHE A C 1
ATOM 809 O O . PHE A 1 107 ? -9.737 0.924 -3.997 1.00 96.81 107 PHE A O 1
ATOM 816 N N . LEU A 1 108 ? -9.861 0.460 -1.804 1.00 96.00 108 LEU A N 1
ATOM 817 C CA . LEU A 1 108 ? -8.431 0.127 -1.685 1.00 96.00 108 LEU A CA 1
ATOM 818 C C . LEU A 1 108 ? -8.100 -1.143 -2.466 1.00 96.00 108 LEU A C 1
ATOM 820 O O . LEU A 1 108 ? -7.103 -1.171 -3.174 1.00 96.00 108 LEU A O 1
ATOM 824 N N . VAL A 1 109 ? -8.957 -2.166 -2.379 1.00 97.06 109 VAL A N 1
ATOM 825 C CA . VAL A 1 109 ? -8.797 -3.401 -3.165 1.00 97.06 109 VAL A CA 1
ATOM 826 C C . VAL A 1 109 ? -8.736 -3.068 -4.652 1.00 97.06 109 VAL A C 1
ATOM 828 O O . VAL A 1 109 ? -7.824 -3.514 -5.333 1.00 97.06 109 VAL A O 1
ATOM 831 N N . GLY A 1 110 ? -9.669 -2.244 -5.138 1.00 95.75 110 GLY A N 1
ATOM 832 C CA . GLY A 1 110 ? -9.698 -1.810 -6.533 1.00 95.75 110 GLY A CA 1
ATOM 833 C C . GLY A 1 110 ? -8.441 -1.045 -6.944 1.00 95.75 110 GLY A C 1
ATOM 834 O O . GLY A 1 110 ? -7.864 -1.363 -7.976 1.00 95.75 110 GLY A O 1
ATOM 835 N N . VAL A 1 111 ? -7.985 -0.082 -6.135 1.00 94.69 111 VAL A N 1
ATOM 836 C CA . VAL A 1 111 ? -6.763 0.683 -6.437 1.00 94.69 111 VAL A CA 1
ATOM 837 C C . VAL A 1 111 ? -5.560 -0.244 -6.582 1.00 94.69 111 VAL A C 1
ATOM 839 O O . VAL A 1 111 ? -4.880 -0.178 -7.598 1.00 94.69 111 VAL A O 1
ATOM 842 N N . TRP A 1 112 ? -5.335 -1.144 -5.625 1.00 95.12 112 TRP A N 1
ATOM 843 C CA . TRP A 1 112 ? -4.224 -2.095 -5.695 1.00 95.12 112 TRP A CA 1
ATOM 844 C C . TRP A 1 112 ? -4.385 -3.108 -6.831 1.00 95.12 112 TRP A C 1
ATOM 846 O O . TRP A 1 112 ? -3.415 -3.448 -7.487 1.00 95.12 112 TRP A O 1
ATOM 856 N N . PHE A 1 113 ? -5.600 -3.572 -7.115 1.00 93.88 113 PHE A N 1
ATOM 857 C CA . PHE A 1 113 ? -5.831 -4.559 -8.171 1.00 93.88 113 PHE A CA 1
ATOM 858 C C . PHE A 1 113 ? -5.670 -3.982 -9.584 1.00 93.88 113 PHE A C 1
ATOM 860 O O . PHE A 1 113 ? -5.198 -4.676 -10.482 1.00 93.88 113 PHE A O 1
ATOM 867 N N . PHE A 1 114 ? -6.073 -2.727 -9.795 1.00 90.12 114 PHE A N 1
ATOM 868 C CA . PHE A 1 114 ? -6.023 -2.073 -11.105 1.00 90.12 114 PHE A CA 1
ATOM 869 C C . PHE A 1 114 ? -4.777 -1.211 -11.315 1.00 90.12 114 PHE A C 1
ATOM 871 O O . PHE A 1 114 ? -4.495 -0.856 -12.458 1.00 90.12 114 PHE A O 1
ATOM 878 N N . HIS A 1 115 ? -4.002 -0.908 -10.270 1.00 87.75 115 HIS A N 1
ATOM 879 C CA . HIS A 1 115 ? -2.713 -0.231 -10.419 1.00 87.75 115 HIS A CA 1
ATOM 880 C C . HIS A 1 115 ? -1.765 -0.956 -11.394 1.00 87.75 115 HIS A C 1
ATOM 882 O O . HIS A 1 115 ? -1.236 -0.287 -12.272 1.00 87.75 115 HIS A O 1
ATOM 888 N N . PRO A 1 116 ? -1.645 -2.295 -11.411 1.00 84.00 116 PRO A N 1
ATOM 889 C CA . PRO A 1 116 ? -0.846 -2.980 -12.423 1.00 84.00 116 PRO A CA 1
ATOM 890 C C . PRO A 1 116 ? -1.243 -2.680 -13.874 1.00 84.00 116 PRO A C 1
ATOM 892 O O . PRO A 1 116 ? -0.402 -2.723 -14.766 1.00 84.00 116 PRO A O 1
ATOM 895 N N . ALA A 1 117 ? -2.513 -2.353 -14.142 1.00 82.62 117 ALA A N 1
ATOM 896 C CA . ALA A 1 117 ? -2.942 -1.960 -15.484 1.00 82.62 117 ALA A CA 1
ATOM 897 C C . ALA A 1 117 ? -2.338 -0.611 -15.906 1.00 82.62 117 ALA A C 1
ATOM 899 O O . ALA A 1 117 ? -2.064 -0.409 -17.088 1.00 82.62 117 ALA A O 1
ATOM 900 N N . TRP A 1 118 ? -2.083 0.282 -14.944 1.00 78.25 118 TRP A N 1
ATOM 901 C CA . TRP A 1 118 ? -1.288 1.492 -15.154 1.00 78.25 118 TRP A CA 1
ATOM 902 C C . TRP A 1 118 ? 0.123 1.157 -15.617 1.00 78.25 118 TRP A C 1
ATOM 904 O O . TRP A 1 118 ? 0.641 1.746 -16.565 1.00 78.25 118 TRP A O 1
ATOM 914 N N . A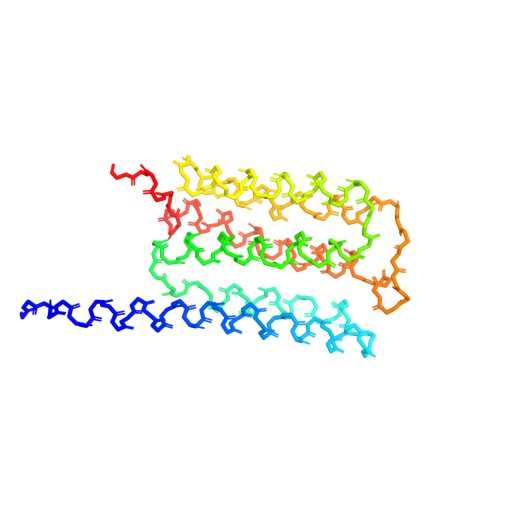SP A 1 119 ? 0.726 0.161 -14.975 1.00 77.00 119 ASP A N 1
ATOM 915 C CA . ASP A 1 119 ? 2.095 -0.241 -15.251 1.00 77.00 119 ASP A CA 1
ATOM 916 C C . ASP A 1 119 ? 2.287 -0.831 -16.648 1.00 77.00 119 ASP A C 1
ATOM 918 O O . ASP A 1 119 ? 3.375 -0.706 -17.209 1.00 77.00 119 ASP A O 1
ATOM 922 N N . LEU A 1 120 ? 1.219 -1.351 -17.252 1.00 78.81 120 LEU A N 1
ATOM 923 C CA . LEU A 1 120 ? 1.205 -1.839 -18.631 1.00 78.81 120 LEU A CA 1
ATOM 924 C C . LEU A 1 120 ? 1.117 -0.727 -19.691 1.00 78.81 120 LEU A C 1
ATOM 926 O O . LEU A 1 120 ? 1.294 -1.014 -20.876 1.00 78.81 120 LEU A O 1
ATOM 930 N N . ILE A 1 121 ? 0.846 0.528 -19.309 1.00 80.62 121 ILE A N 1
ATOM 931 C CA . ILE A 1 121 ? 0.794 1.647 -20.258 1.00 80.62 121 ILE A CA 1
ATOM 932 C C . ILE A 1 121 ? 2.220 1.953 -20.746 1.00 80.62 121 ILE A C 1
ATOM 934 O O . ILE A 1 121 ? 3.080 2.279 -19.915 1.00 80.62 121 ILE A O 1
ATOM 938 N N . PRO A 1 122 ? 2.483 1.900 -22.070 1.00 76.81 122 PRO A N 1
ATOM 939 C CA . PRO A 1 122 ? 3.803 2.184 -22.620 1.00 76.81 122 PRO A CA 1
ATOM 940 C C . PRO A 1 122 ? 4.280 3.584 -22.232 1.00 76.81 122 PRO A C 1
ATOM 942 O O . PRO A 1 122 ? 3.659 4.587 -22.587 1.00 76.81 122 PRO A O 1
ATOM 945 N N . ARG A 1 123 ? 5.398 3.652 -21.508 1.00 77.06 123 ARG A N 1
ATOM 946 C CA . ARG A 1 123 ? 6.044 4.903 -21.104 1.00 77.06 123 ARG A CA 1
ATOM 947 C C . ARG A 1 123 ? 7.537 4.702 -20.908 1.00 77.06 123 ARG A C 1
ATOM 949 O O . ARG A 1 123 ? 8.007 3.599 -20.645 1.00 77.06 123 ARG A O 1
ATOM 956 N N . THR A 1 124 ? 8.294 5.781 -21.045 1.00 76.56 124 THR A N 1
ATOM 957 C CA . THR A 1 124 ? 9.741 5.767 -20.829 1.00 76.56 124 THR A CA 1
ATOM 958 C C . THR A 1 124 ? 10.045 5.775 -19.334 1.00 76.56 124 THR A C 1
ATOM 960 O O . THR A 1 124 ? 9.786 6.774 -18.659 1.00 76.56 124 THR A O 1
ATOM 963 N N . LEU A 1 125 ? 10.619 4.685 -18.833 1.00 76.81 125 LEU A N 1
ATOM 964 C CA . LEU A 1 125 ? 11.127 4.578 -17.466 1.00 76.81 125 LEU A CA 1
ATOM 965 C C . LEU A 1 125 ? 12.663 4.670 -17.457 1.00 76.81 125 LEU A C 1
ATOM 967 O O . LEU A 1 125 ? 13.303 4.331 -18.457 1.00 76.81 125 LEU A O 1
ATOM 971 N N . PRO A 1 126 ? 13.282 5.105 -16.343 1.00 79.81 126 PRO A N 1
ATOM 972 C CA . PRO A 1 126 ? 14.723 4.961 -16.147 1.00 79.81 126 PRO A CA 1
ATOM 973 C C . PRO A 1 126 ? 15.165 3.504 -16.336 1.00 79.81 126 PRO A C 1
ATOM 975 O O . PRO A 1 126 ? 14.431 2.589 -15.965 1.00 79.81 126 PRO A O 1
ATOM 978 N N . ALA A 1 127 ? 16.379 3.275 -16.846 1.00 82.31 127 ALA A N 1
ATOM 979 C CA . ALA A 1 127 ? 16.871 1.928 -17.159 1.00 82.31 127 ALA A CA 1
ATOM 980 C C . ALA A 1 127 ? 16.790 0.962 -15.961 1.00 82.31 127 ALA A C 1
ATOM 982 O O . ALA A 1 127 ? 16.346 -0.173 -16.112 1.00 82.31 127 ALA A O 1
ATOM 983 N N . GLN A 1 128 ? 17.121 1.428 -14.750 1.00 81.06 128 GLN A N 1
ATOM 984 C CA . GLN A 1 128 ? 17.026 0.618 -13.528 1.00 81.06 128 GLN A CA 1
ATOM 985 C C . GLN A 1 128 ? 15.586 0.253 -13.101 1.00 81.06 128 GLN A C 1
ATOM 987 O O . GLN A 1 128 ? 15.396 -0.572 -12.208 1.00 81.06 128 GLN A O 1
ATOM 992 N N . MET A 1 129 ? 14.567 0.870 -13.703 1.00 80.88 129 MET A N 1
ATOM 993 C CA . MET A 1 129 ? 13.144 0.641 -13.420 1.00 80.88 129 MET A CA 1
ATOM 994 C C . MET A 1 129 ? 12.439 -0.134 -14.538 1.00 80.88 129 MET A C 1
ATOM 996 O O . MET A 1 129 ? 11.221 -0.261 -14.508 1.00 80.88 129 MET A O 1
ATOM 1000 N N . HIS A 1 130 ? 13.174 -0.670 -15.514 1.00 84.12 130 HIS A N 1
ATOM 1001 C CA . HIS A 1 130 ? 12.578 -1.416 -16.624 1.00 84.12 130 HIS A CA 1
ATOM 1002 C C . HIS A 1 130 ? 11.729 -2.609 -16.152 1.00 84.12 130 HIS A C 1
ATOM 1004 O O . HIS A 1 130 ? 10.658 -2.864 -16.693 1.00 84.12 130 HIS A O 1
ATOM 1010 N N . ASP A 1 131 ? 12.168 -3.293 -15.095 1.00 87.06 131 ASP A N 1
ATOM 1011 C CA . ASP A 1 131 ? 11.458 -4.444 -14.529 1.00 87.06 131 ASP A CA 1
ATOM 1012 C C . ASP A 1 131 ? 10.375 -4.051 -13.511 1.00 87.06 131 ASP A C 1
ATOM 1014 O O . ASP A 1 131 ? 9.670 -4.918 -12.985 1.00 87.06 131 ASP A O 1
ATOM 1018 N N . LEU A 1 132 ? 10.239 -2.753 -13.212 1.00 84.00 132 LEU A N 1
ATOM 1019 C CA . LEU A 1 132 ? 9.298 -2.244 -12.217 1.00 84.00 132 LEU A CA 1
ATOM 1020 C C . LEU A 1 132 ? 7.845 -2.628 -12.540 1.00 84.00 132 LEU A C 1
ATOM 1022 O O . LEU A 1 132 ? 7.198 -3.135 -11.631 1.00 84.00 132 LEU A O 1
ATOM 1026 N N . PRO A 1 133 ? 7.343 -2.530 -13.791 1.00 87.38 133 PRO A N 1
ATOM 1027 C CA . PRO A 1 133 ? 5.978 -2.946 -14.116 1.00 87.38 133 PRO A CA 1
ATOM 1028 C C . PRO A 1 133 ? 5.664 -4.401 -13.752 1.00 87.38 133 PRO A C 1
ATOM 1030 O O . PRO A 1 133 ? 4.627 -4.704 -13.164 1.00 87.38 133 PRO A O 1
ATOM 1033 N N . VAL A 1 134 ? 6.585 -5.318 -14.065 1.00 89.81 134 VAL A N 1
ATOM 1034 C CA . VAL A 1 134 ? 6.412 -6.750 -13.778 1.00 89.81 134 VAL A CA 1
ATOM 1035 C C . VAL A 1 134 ? 6.476 -7.009 -12.275 1.00 89.81 134 VAL A C 1
ATOM 1037 O O . VAL A 1 134 ? 5.665 -7.763 -11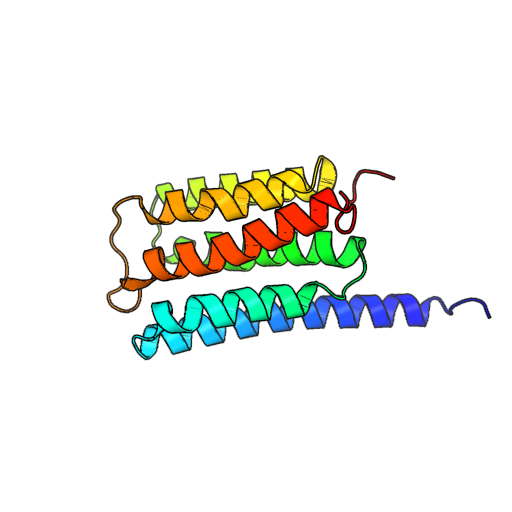.737 1.00 89.81 134 VAL A O 1
ATOM 1040 N N . ALA A 1 135 ? 7.416 -6.364 -11.583 1.00 91.94 135 ALA A N 1
ATOM 1041 C CA . ALA A 1 135 ? 7.517 -6.446 -10.133 1.00 91.94 135 ALA A CA 1
ATOM 1042 C C . ALA A 1 135 ? 6.259 -5.894 -9.438 1.00 91.94 135 ALA A C 1
ATOM 1044 O O . ALA A 1 135 ? 5.755 -6.529 -8.510 1.00 91.94 135 ALA A O 1
ATOM 1045 N N . CYS A 1 136 ? 5.711 -4.775 -9.916 1.00 90.12 136 CYS A N 1
ATOM 1046 C CA . CYS A 1 136 ? 4.483 -4.183 -9.399 1.00 90.12 136 CYS A CA 1
ATOM 1047 C C . CYS A 1 136 ? 3.277 -5.105 -9.583 1.00 90.12 136 CYS A C 1
ATOM 1049 O O . CYS A 1 136 ? 2.560 -5.307 -8.614 1.00 90.12 136 CYS A O 1
ATOM 1051 N N . ILE A 1 137 ? 3.107 -5.787 -10.725 1.00 91.81 137 ILE A N 1
ATOM 1052 C CA . ILE A 1 137 ? 2.040 -6.800 -10.885 1.00 91.81 137 ILE A CA 1
ATOM 1053 C C . ILE A 1 137 ? 2.077 -7.834 -9.746 1.00 91.81 137 ILE A C 1
ATOM 1055 O O . ILE A 1 137 ? 1.052 -8.128 -9.132 1.00 91.81 137 ILE A O 1
ATOM 1059 N N . ILE A 1 138 ? 3.254 -8.387 -9.444 1.00 95.00 138 ILE A N 1
ATOM 1060 C CA . ILE A 1 138 ? 3.409 -9.4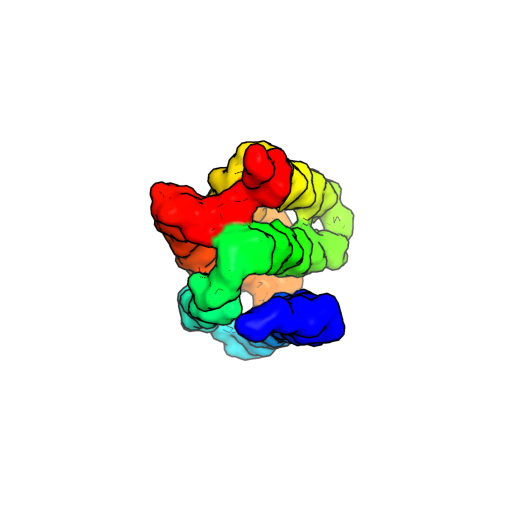19 -8.407 1.00 95.00 138 ILE A CA 1
ATOM 1061 C C . ILE A 1 138 ? 3.104 -8.838 -7.022 1.00 95.00 138 ILE A C 1
ATOM 1063 O O . ILE A 1 138 ? 2.332 -9.411 -6.249 1.00 95.00 138 ILE A O 1
ATOM 1067 N N . TYR A 1 139 ? 3.734 -7.709 -6.712 1.00 94.69 139 TYR A N 1
ATOM 1068 C CA . TYR A 1 139 ? 3.625 -7.020 -5.433 1.00 94.69 139 TYR A CA 1
ATOM 1069 C C . TYR A 1 139 ? 2.183 -6.568 -5.147 1.00 94.69 139 TYR A C 1
ATOM 1071 O O . TYR A 1 139 ? 1.628 -6.876 -4.087 1.00 94.69 139 TYR A O 1
ATOM 1079 N N . ASP A 1 140 ? 1.549 -5.928 -6.122 1.00 94.62 140 ASP A N 1
ATOM 1080 C CA . ASP A 1 140 ? 0.208 -5.372 -6.019 1.00 94.62 140 ASP A CA 1
ATOM 1081 C C . ASP A 1 140 ? -0.852 -6.457 -5.897 1.00 94.62 140 ASP A C 1
ATOM 1083 O O . ASP A 1 140 ? -1.763 -6.326 -5.082 1.00 94.62 140 ASP A O 1
ATOM 1087 N N . LEU A 1 141 ? -0.737 -7.556 -6.652 1.00 95.62 141 LEU A N 1
ATOM 1088 C CA . LEU A 1 141 ? -1.696 -8.660 -6.564 1.00 95.62 141 LEU A CA 1
ATOM 1089 C C . LEU A 1 141 ? -1.662 -9.336 -5.192 1.00 95.62 141 LEU A C 1
ATOM 1091 O O . LEU A 1 141 ? -2.715 -9.705 -4.669 1.00 95.62 141 LEU A O 1
ATOM 1095 N N . ILE A 1 142 ? -0.487 -9.464 -4.569 1.00 97.69 142 ILE A N 1
ATOM 1096 C CA . ILE A 1 142 ? -0.376 -9.983 -3.198 1.00 97.69 142 ILE A CA 1
ATOM 1097 C C . ILE A 1 142 ? -1.117 -9.064 -2.223 1.00 97.69 142 ILE A C 1
ATOM 1099 O O . ILE A 1 142 ? -1.926 -9.537 -1.415 1.00 97.69 142 ILE A O 1
ATOM 1103 N N . VAL A 1 143 ? -0.883 -7.753 -2.320 1.00 97.75 143 VAL A N 1
ATOM 1104 C CA . VAL A 1 143 ? -1.551 -6.759 -1.472 1.00 97.75 143 VAL A CA 1
ATOM 1105 C C . VAL A 1 143 ? -3.061 -6.741 -1.729 1.00 97.75 143 VAL A C 1
ATOM 1107 O O . VAL A 1 143 ? -3.843 -6.807 -0.779 1.00 97.75 143 VAL A O 1
ATOM 1110 N N . ALA A 1 144 ? -3.492 -6.727 -2.990 1.00 97.19 144 ALA A N 1
ATOM 1111 C CA . ALA A 1 144 ? -4.895 -6.721 -3.388 1.00 97.19 144 ALA A CA 1
ATOM 1112 C C . ALA A 1 144 ? -5.638 -7.965 -2.881 1.00 97.19 144 ALA A C 1
ATOM 1114 O O . ALA A 1 144 ? -6.724 -7.836 -2.313 1.00 97.19 144 ALA A O 1
ATOM 1115 N N . CYS A 1 145 ? -5.043 -9.156 -3.006 1.00 98.19 145 CYS A N 1
ATOM 1116 C CA . CYS A 1 145 ? -5.603 -10.402 -2.479 1.00 98.19 145 CYS A CA 1
ATOM 1117 C C . CYS A 1 145 ? -5.760 -10.358 -0.954 1.00 98.19 145 CYS A C 1
ATOM 1119 O O . CYS A 1 145 ? -6.821 -10.719 -0.430 1.00 98.19 145 CYS A O 1
ATOM 1121 N N . TYR A 1 146 ? -4.741 -9.876 -0.233 1.00 98.25 146 TYR A N 1
ATOM 1122 C CA . TYR A 1 146 ? -4.841 -9.688 1.214 1.00 98.25 146 TYR A CA 1
ATOM 1123 C C . TYR A 1 146 ? -5.956 -8.704 1.578 1.00 98.25 146 TYR A C 1
ATOM 1125 O O . TYR A 1 146 ? -6.779 -9.005 2.446 1.00 98.25 146 TYR A O 1
ATOM 1133 N N . LEU A 1 147 ? -6.007 -7.544 0.918 1.00 97.94 147 LEU A N 1
ATOM 1134 C CA . LEU A 1 147 ? -7.017 -6.524 1.180 1.00 97.94 147 LEU A CA 1
ATOM 1135 C C . LEU A 1 147 ? -8.421 -7.065 0.906 1.00 97.94 147 LEU A C 1
ATOM 1137 O O . LEU A 1 147 ? -9.292 -6.909 1.757 1.00 97.94 147 LEU A O 1
ATOM 1141 N N . ALA A 1 148 ? -8.636 -7.757 -0.216 1.00 98.25 148 ALA A N 1
ATOM 1142 C CA . ALA A 1 148 ? -9.918 -8.374 -0.553 1.00 98.25 148 ALA A CA 1
ATOM 1143 C C . ALA A 1 148 ? -10.375 -9.342 0.546 1.00 98.25 148 ALA A C 1
ATOM 1145 O O . ALA A 1 148 ? -11.502 -9.248 1.043 1.00 98.25 148 ALA A O 1
ATOM 1146 N N . TRP A 1 149 ? -9.476 -10.221 0.996 1.00 98.31 149 TRP A N 1
ATOM 1147 C CA . TRP A 1 149 ? -9.750 -11.122 2.109 1.00 98.31 149 TRP A CA 1
ATOM 1148 C C . TRP A 1 149 ? -10.048 -10.355 3.406 1.00 98.31 149 TRP A C 1
ATOM 1150 O O . TRP A 1 149 ? -11.075 -10.600 4.043 1.00 98.31 149 TRP A O 1
ATOM 1160 N N . ALA A 1 150 ? -9.208 -9.396 3.790 1.00 97.19 150 ALA A N 1
ATOM 1161 C CA . ALA A 1 150 ? -9.347 -8.657 5.041 1.00 97.19 150 ALA A CA 1
ATOM 1162 C C . ALA A 1 150 ? -10.641 -7.824 5.081 1.00 97.19 150 ALA A C 1
ATOM 1164 O O . ALA A 1 150 ? -11.336 -7.817 6.101 1.00 97.19 150 ALA A O 1
ATOM 1165 N N . VAL A 1 151 ? -11.004 -7.178 3.968 1.00 96.75 151 VAL A N 1
ATOM 1166 C CA . VAL A 1 151 ? -12.275 -6.457 3.812 1.00 96.75 151 VAL A CA 1
ATOM 1167 C C . VAL A 1 151 ? -13.457 -7.425 3.884 1.00 96.75 151 VAL A C 1
ATOM 1169 O O . VAL A 1 151 ? -14.394 -7.169 4.639 1.00 96.75 151 VAL A O 1
ATOM 1172 N N . SER A 1 152 ? -13.409 -8.562 3.177 1.00 96.81 152 SER A N 1
ATOM 1173 C CA . SER A 1 152 ? -14.494 -9.562 3.191 1.00 96.81 152 SER A CA 1
ATOM 1174 C C . SER A 1 152 ? -14.765 -10.142 4.586 1.00 96.81 152 SER A C 1
ATOM 1176 O O . SER A 1 152 ? -15.894 -10.498 4.913 1.00 96.81 152 SER A O 1
ATOM 1178 N N . ARG A 1 153 ? -13.734 -10.192 5.438 1.00 96.19 153 ARG A N 1
ATOM 1179 C CA . ARG A 1 153 ? -13.811 -10.645 6.833 1.00 96.19 153 ARG A CA 1
ATOM 1180 C C . ARG A 1 153 ? -14.156 -9.527 7.824 1.00 96.19 153 ARG A C 1
ATOM 1182 O O . ARG A 1 153 ? -14.139 -9.774 9.026 1.00 96.19 153 ARG A O 1
ATOM 1189 N N . GLY A 1 154 ? -14.403 -8.302 7.357 1.00 92.56 154 GLY A N 1
ATOM 1190 C CA . GLY A 1 154 ? -14.671 -7.145 8.218 1.00 92.56 154 GLY A CA 1
ATOM 1191 C C . GLY A 1 154 ? -13.474 -6.704 9.071 1.00 92.56 154 GLY A C 1
ATOM 1192 O O . GLY A 1 154 ? -13.649 -5.961 10.034 1.00 92.56 154 GLY A O 1
ATOM 1193 N N . ARG A 1 155 ? -12.250 -7.143 8.740 1.00 94.31 155 ARG A N 1
ATOM 1194 C CA . ARG A 1 155 ? -11.021 -6.760 9.465 1.00 94.31 155 ARG A CA 1
ATOM 1195 C C . ARG A 1 155 ? -10.588 -5.333 9.155 1.00 94.31 155 ARG A C 1
ATOM 1197 O O . ARG A 1 155 ? -9.900 -4.718 9.962 1.00 94.31 155 ARG A O 1
ATOM 1204 N N . ILE A 1 156 ? -10.995 -4.817 7.999 1.00 93.81 156 ILE A N 1
ATOM 1205 C CA . ILE A 1 156 ? -10.787 -3.434 7.583 1.00 93.81 156 ILE A CA 1
ATOM 1206 C C . ILE A 1 156 ? -12.162 -2.831 7.318 1.00 93.81 156 ILE A C 1
ATOM 1208 O O . ILE A 1 156 ? -12.940 -3.358 6.524 1.00 93.81 156 ILE A O 1
ATOM 1212 N N . VAL A 1 157 ? -12.451 -1.718 7.986 1.00 91.69 157 VAL A N 1
ATOM 1213 C CA . VAL A 1 157 ? -13.723 -0.997 7.878 1.00 91.69 157 VAL A CA 1
ATOM 1214 C C . VAL A 1 157 ? -13.462 0.465 7.538 1.00 91.69 157 VAL A C 1
ATOM 1216 O O . VAL A 1 157 ? -12.451 1.034 7.948 1.00 91.69 157 VAL A O 1
ATOM 1219 N N . ALA A 1 158 ? -14.372 1.075 6.777 1.00 89.88 158 ALA A N 1
ATOM 1220 C CA . ALA A 1 158 ? -14.306 2.503 6.487 1.00 89.88 158 ALA A CA 1
ATOM 1221 C C . ALA A 1 158 ? -14.420 3.306 7.791 1.00 89.88 158 ALA A C 1
ATOM 1223 O O . ALA A 1 158 ? -15.277 3.026 8.627 1.00 89.88 158 ALA A O 1
ATOM 1224 N N . LEU A 1 159 ? -13.604 4.349 7.929 1.00 87.25 159 LEU A N 1
ATOM 1225 C CA . LEU A 1 159 ? -13.622 5.264 9.072 1.00 87.25 159 LEU A CA 1
ATOM 1226 C C . LEU A 1 159 ? -14.937 6.051 9.177 1.00 87.25 159 LEU A C 1
ATOM 1228 O O . LEU A 1 159 ? -15.304 6.488 10.267 1.00 87.25 159 LEU A O 1
ATOM 1232 N N . GLY A 1 160 ? -15.622 6.248 8.046 1.00 76.25 160 GLY A N 1
ATOM 1233 C CA . GLY A 1 160 ? -16.911 6.940 7.969 1.00 76.25 160 GLY A CA 1
ATOM 1234 C C . GLY A 1 160 ? -18.116 6.112 8.429 1.00 76.25 160 GLY A C 1
ATOM 1235 O O . GLY A 1 160 ? -19.164 6.687 8.704 1.00 76.25 160 GLY A O 1
ATOM 1236 N N . ARG A 1 161 ? -17.988 4.783 8.540 1.00 69.00 161 ARG A N 1
ATOM 1237 C CA . ARG A 1 161 ? -19.045 3.923 9.091 1.00 69.00 161 ARG A CA 1
ATOM 1238 C C . ARG A 1 161 ? -18.859 3.854 10.608 1.00 69.00 161 ARG A C 1
ATOM 1240 O O . ARG A 1 161 ? -18.064 3.052 11.091 1.00 69.00 161 ARG A O 1
ATOM 1247 N N . ARG A 1 162 ? -19.520 4.761 11.330 1.00 54.97 162 ARG A N 1
ATOM 1248 C CA . ARG A 1 162 ? -19.721 4.664 12.782 1.00 54.97 162 ARG A CA 1
ATOM 1249 C C . ARG A 1 162 ? -21.039 3.974 13.075 1.00 54.97 162 ARG A C 1
ATOM 1251 O O . ARG A 1 162 ? -21.992 4.238 12.312 1.00 54.97 162 ARG A O 1
#